Protein AF-A0A1U9LB95-F1 (afdb_monomer_lite)

Sequence (121 aa):
MRVLPTWEGQAQVTRPDLGFGVVDATTKTALTVASVSVAGETQIEIILGAEPEDPVWVTYGDSNHNGSGNIYDSDPAVAPDVYEWVEGNGAPYSEQIPDLIGKPYALPNPMINYALLSVEG

Organism: NCBI:txid1076596

Foldseek 3Di:
DDFAFDQPQQDTDADQAQ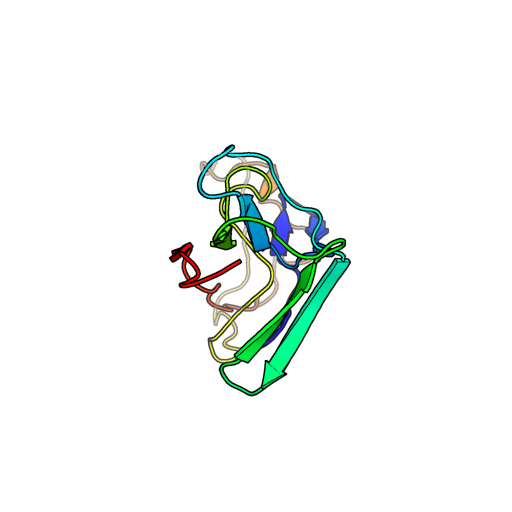QKWKAAPPPRHTWAFPGWDDPDLPDIDTDTPDDDPWKIKIKGQDVVNVRAGGAFNDDFDKDPDFDDDDPPPPDDNSNVHPVGHPHIDTDTDGDHIDIDIDPGD

Radius of gyration: 17.23 Å; chains: 1; bounding box: 42×26×47 Å

Structure (mmCIF, N/CA/C/O backbone):
data_AF-A0A1U9LB95-F1
#
_entry.id   AF-A0A1U9LB95-F1
#
loop_
_atom_site.group_PDB
_atom_site.id
_atom_site.type_symbol
_atom_site.label_atom_id
_atom_site.label_alt_id
_atom_site.label_comp_id
_atom_site.label_asym_id
_atom_site.label_entity_id
_atom_site.label_seq_id
_atom_site.pdbx_PDB_ins_code
_atom_site.Cartn_x
_atom_site.Cartn_y
_atom_site.Cartn_z
_atom_site.occupancy
_atom_site.B_iso_or_equiv
_atom_site.auth_seq_id
_atom_site.auth_comp_id
_atom_site.auth_asym_id
_atom_site.auth_atom_id
_atom_site.pdbx_PDB_model_num
ATOM 1 N N . MET A 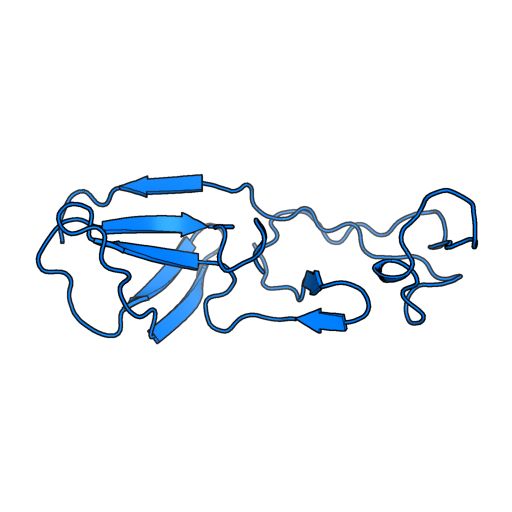1 1 ? -9.700 -7.529 -7.209 1.00 89.38 1 MET A N 1
ATOM 2 C CA . MET A 1 1 ? -8.492 -6.866 -6.662 1.00 89.38 1 MET A CA 1
ATOM 3 C C . MET A 1 1 ? -7.354 -7.863 -6.467 1.00 89.38 1 MET A C 1
ATOM 5 O O . MET A 1 1 ? -7.618 -9.062 -6.438 1.00 89.38 1 MET A O 1
ATOM 9 N N . ARG A 1 2 ? -6.113 -7.395 -6.309 1.00 91.50 2 ARG A N 1
ATOM 10 C CA . ARG A 1 2 ? -4.937 -8.245 -6.056 1.00 91.50 2 ARG A CA 1
ATOM 11 C C . ARG A 1 2 ? -3.937 -7.570 -5.123 1.00 91.50 2 ARG A C 1
ATOM 13 O O . ARG A 1 2 ? -3.834 -6.345 -5.114 1.00 91.50 2 ARG A O 1
ATOM 20 N N . VAL A 1 3 ? -3.184 -8.395 -4.398 1.00 95.38 3 VAL A N 1
ATOM 21 C CA . VAL A 1 3 ? -2.012 -7.964 -3.635 1.00 95.38 3 VAL A CA 1
ATOM 22 C C . VAL A 1 3 ? -0.787 -8.047 -4.533 1.00 95.38 3 VAL A C 1
ATOM 24 O O . VAL A 1 3 ? -0.488 -9.120 -5.057 1.00 95.38 3 VAL A O 1
ATOM 27 N N . LEU A 1 4 ? -0.085 -6.931 -4.716 1.00 95.44 4 LEU A N 1
ATOM 28 C CA . LEU A 1 4 ? 1.190 -6.884 -5.431 1.00 95.44 4 LEU A CA 1
ATOM 29 C C . LEU A 1 4 ? 2.229 -6.117 -4.608 1.00 95.44 4 LEU A C 1
ATOM 31 O O . LEU A 1 4 ? 1.867 -5.180 -3.888 1.00 95.44 4 LEU A O 1
ATOM 35 N N . PRO A 1 5 ? 3.521 -6.464 -4.723 1.00 94.56 5 PRO A N 1
ATOM 36 C CA . PRO A 1 5 ? 4.572 -5.623 -4.178 1.00 94.56 5 PRO A CA 1
ATOM 37 C C . PRO A 1 5 ? 4.559 -4.247 -4.854 1.00 94.56 5 PRO A C 1
ATOM 39 O O . PRO A 1 5 ? 4.325 -4.143 -6.059 1.00 94.56 5 PRO A O 1
ATOM 42 N N . THR A 1 6 ? 4.861 -3.208 -4.080 1.00 91.69 6 THR A N 1
ATOM 43 C CA . THR A 1 6 ? 5.107 -1.858 -4.598 1.00 91.69 6 THR A CA 1
ATOM 44 C C . THR A 1 6 ? 6.607 -1.588 -4.643 1.00 91.69 6 THR A C 1
ATOM 46 O O . THR A 1 6 ? 7.367 -2.189 -3.881 1.00 91.69 6 THR A O 1
ATOM 49 N N . TRP A 1 7 ? 7.044 -0.704 -5.536 1.00 91.19 7 TRP A N 1
ATOM 50 C CA . TRP A 1 7 ? 8.435 -0.264 -5.583 1.00 91.19 7 TRP A CA 1
ATOM 51 C C . TRP A 1 7 ? 8.663 0.848 -4.557 1.00 91.19 7 TRP A C 1
ATOM 53 O O . TRP A 1 7 ? 8.051 1.912 -4.635 1.00 91.19 7 TRP A O 1
ATOM 63 N N . GLU A 1 8 ? 9.562 0.610 -3.607 1.00 91.00 8 GLU A N 1
ATOM 64 C CA . GLU A 1 8 ? 10.124 1.628 -2.722 1.00 91.00 8 GLU A CA 1
ATOM 65 C C . GLU A 1 8 ? 11.568 1.889 -3.151 1.00 91.00 8 GLU A C 1
ATOM 67 O O . GLU A 1 8 ? 12.500 1.152 -2.814 1.00 91.00 8 GLU A O 1
ATOM 72 N N . GLY A 1 9 ? 11.735 2.915 -3.987 1.00 91.94 9 GLY A N 1
ATOM 73 C CA . GLY A 1 9 ? 12.971 3.104 -4.734 1.00 91.94 9 GLY A CA 1
ATOM 74 C C . GLY A 1 9 ? 13.266 1.885 -5.611 1.00 91.94 9 GLY A C 1
ATOM 75 O O . GLY A 1 9 ? 12.452 1.493 -6.442 1.00 91.94 9 GLY A O 1
ATOM 76 N N . GLN A 1 10 ? 14.426 1.263 -5.399 1.00 95.12 10 GLN A N 1
ATOM 77 C CA . GLN A 1 10 ? 14.927 0.154 -6.220 1.00 95.12 10 GLN A CA 1
ATOM 78 C C . GLN A 1 10 ? 14.559 -1.235 -5.66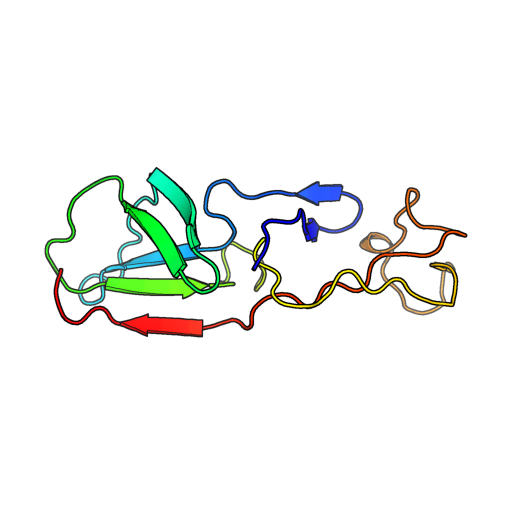8 1.00 95.12 10 GLN A C 1
ATOM 80 O O . GLN A 1 10 ? 15.068 -2.238 -6.164 1.00 95.12 10 GLN A O 1
ATOM 85 N N . ALA A 1 11 ? 13.712 -1.316 -4.637 1.00 93.81 11 ALA A N 1
ATOM 86 C CA . ALA A 1 11 ? 13.310 -2.572 -4.011 1.00 93.81 11 ALA A CA 1
ATOM 87 C C . ALA A 1 11 ? 11.792 -2.756 -4.043 1.00 93.81 11 ALA A C 1
ATOM 89 O O . ALA A 1 11 ? 11.028 -1.801 -3.918 1.00 93.81 11 ALA A O 1
ATOM 90 N N . GLN A 1 12 ? 11.357 -4.007 -4.169 1.00 94.00 12 GLN A N 1
ATOM 91 C CA . GLN A 1 12 ? 9.956 -4.377 -4.024 1.00 94.00 12 GLN A CA 1
ATOM 92 C C . GLN A 1 12 ? 9.618 -4.670 -2.565 1.00 94.00 12 GLN A C 1
ATOM 94 O O . GLN A 1 12 ? 10.310 -5.444 -1.902 1.00 94.00 12 GLN A O 1
ATOM 99 N N . VAL A 1 13 ? 8.518 -4.092 -2.085 1.00 94.69 13 VAL A N 1
ATOM 100 C CA . VAL A 1 13 ? 8.040 -4.256 -0.711 1.00 94.69 13 VAL A CA 1
ATOM 101 C C . VAL A 1 13 ? 6.580 -4.693 -0.722 1.00 94.69 13 VAL A C 1
ATOM 103 O O . VAL A 1 13 ? 5.731 -4.088 -1.379 1.00 94.69 13 VAL A O 1
ATOM 106 N N . THR A 1 14 ? 6.284 -5.753 0.031 1.00 96.50 14 THR A N 1
ATOM 107 C CA . THR A 1 14 ? 4.916 -6.093 0.445 1.00 96.50 14 THR A CA 1
ATOM 108 C C . THR A 1 14 ? 4.816 -5.858 1.940 1.00 96.50 14 THR A C 1
ATOM 110 O O . THR A 1 14 ? 5.540 -6.489 2.711 1.00 96.50 14 THR A O 1
ATOM 113 N N . ARG A 1 15 ? 3.962 -4.921 2.343 1.00 95.19 15 ARG A N 1
ATOM 114 C CA . ARG A 1 15 ? 3.803 -4.529 3.743 1.00 95.19 15 ARG A CA 1
ATOM 115 C C . ARG A 1 15 ? 2.879 -5.515 4.461 1.00 95.19 15 ARG A C 1
ATOM 117 O O . ARG A 1 15 ? 1.921 -5.970 3.839 1.00 95.19 15 ARG A O 1
ATOM 124 N N . PRO A 1 16 ? 3.122 -5.856 5.739 1.00 95.12 16 PRO A N 1
ATOM 125 C CA . PRO A 1 16 ? 2.268 -6.794 6.475 1.00 95.12 16 PRO A CA 1
ATOM 126 C C . PRO A 1 16 ? 0.798 -6.356 6.569 1.00 95.12 16 PRO A C 1
ATOM 128 O O . PRO A 1 16 ? -0.101 -7.189 6.515 1.00 95.12 16 PRO A O 1
ATOM 131 N N . ASP A 1 17 ? 0.565 -5.049 6.666 1.00 96.81 17 ASP A N 1
ATOM 132 C CA . ASP A 1 17 ? -0.753 -4.406 6.684 1.00 96.81 17 ASP A CA 1
ATOM 133 C C . ASP A 1 17 ? -1.245 -3.993 5.288 1.00 96.81 17 ASP A C 1
ATOM 135 O O . ASP A 1 17 ? -2.286 -3.360 5.156 1.00 96.81 17 ASP A O 1
ATOM 139 N N . LEU A 1 18 ? -0.496 -4.316 4.230 1.00 97.25 18 LEU A N 1
ATOM 140 C CA . LEU A 1 18 ? -0.791 -3.959 2.841 1.00 97.25 18 LEU A CA 1
ATOM 141 C C . LEU A 1 18 ? -0.984 -2.449 2.584 1.00 97.25 18 LEU A C 1
ATOM 143 O O . LEU A 1 18 ? -1.506 -2.082 1.528 1.00 97.25 18 LEU A O 1
ATOM 147 N N . GLY A 1 19 ? -0.522 -1.573 3.483 1.00 96.38 19 GLY A N 1
ATOM 148 C CA . GLY A 1 19 ? -0.695 -0.117 3.405 1.00 96.38 19 GLY A CA 1
ATOM 149 C C . GLY A 1 19 ? -1.924 0.424 4.140 1.00 96.38 19 GLY A C 1
ATOM 150 O O . GLY A 1 19 ? -2.287 1.586 3.927 1.00 96.38 19 GLY A O 1
ATOM 151 N N . PHE A 1 20 ? -2.574 -0.402 4.964 1.00 97.69 20 PHE A N 1
ATOM 152 C CA . PHE A 1 20 ? -3.675 0.017 5.824 1.00 97.69 20 PHE A CA 1
ATOM 153 C C . PHE A 1 20 ? -3.183 0.523 7.179 1.00 97.69 20 PHE A C 1
ATOM 155 O O . PHE A 1 20 ? -2.353 -0.104 7.831 1.00 97.69 20 PHE A O 1
ATOM 162 N N . GLY A 1 21 ? -3.759 1.634 7.625 1.00 97.19 21 GLY A N 1
ATOM 163 C CA . GLY A 1 21 ? -3.627 2.141 8.987 1.00 97.19 21 GLY A CA 1
ATOM 164 C C . GLY A 1 21 ? -4.984 2.145 9.683 1.00 97.19 21 GLY A C 1
ATOM 165 O O . GLY A 1 21 ? -6.020 2.318 9.039 1.00 97.19 21 GLY A O 1
ATOM 166 N N . VAL A 1 22 ? -4.991 1.959 11.003 1.00 97.31 22 VAL A N 1
ATOM 167 C CA . VAL A 1 22 ? -6.207 2.081 11.815 1.00 97.31 22 VAL A CA 1
ATOM 168 C C . VAL A 1 22 ? -5.918 2.962 13.018 1.00 97.31 22 VAL A C 1
ATOM 170 O O . VAL A 1 22 ? -4.929 2.763 13.722 1.00 97.31 22 VAL A O 1
ATOM 173 N N . VAL A 1 23 ? -6.754 3.974 13.226 1.00 96.75 23 VAL A N 1
ATOM 174 C CA . VAL A 1 23 ? -6.566 4.989 14.265 1.00 96.75 23 VAL A CA 1
ATOM 175 C C . VAL A 1 23 ? -7.875 5.210 15.000 1.00 96.75 23 VAL A C 1
ATOM 177 O O . VAL A 1 23 ? -8.913 5.411 14.378 1.00 96.75 23 VAL A O 1
ATOM 180 N N . ASP A 1 24 ? -7.818 5.238 16.321 1.00 97.06 24 ASP A N 1
ATOM 181 C CA . ASP A 1 24 ? -8.934 5.603 17.183 1.00 97.06 24 ASP A CA 1
ATOM 182 C C . ASP A 1 24 ? -9.466 7.001 16.819 1.00 97.06 24 ASP A C 1
ATOM 184 O O . ASP A 1 24 ? -8.710 7.982 16.736 1.00 97.06 24 ASP A O 1
ATOM 188 N N . ALA A 1 25 ? -10.770 7.123 16.576 1.00 97.06 25 ALA A N 1
ATOM 189 C CA . ALA A 1 25 ? -11.356 8.381 16.134 1.00 97.06 25 ALA A CA 1
ATOM 190 C C . ALA A 1 25 ? -11.419 9.443 17.238 1.00 97.06 25 ALA A C 1
ATOM 192 O O . ALA A 1 25 ? -11.420 10.636 16.903 1.00 97.06 25 ALA A O 1
ATOM 193 N N . THR A 1 26 ? -11.412 9.049 18.507 1.00 96.12 26 THR A N 1
ATOM 194 C CA . THR A 1 26 ? -11.472 9.939 19.669 1.00 96.12 26 THR A CA 1
ATOM 195 C C . THR A 1 26 ? -10.067 10.311 20.132 1.00 96.12 26 THR A C 1
ATOM 197 O O . THR A 1 26 ? -9.696 11.489 20.122 1.00 96.12 26 THR A O 1
ATOM 200 N N . THR A 1 27 ? -9.263 9.315 20.501 1.00 96.75 27 THR A N 1
ATOM 201 C CA . THR A 1 27 ? -7.941 9.495 21.118 1.00 96.75 27 THR A CA 1
ATOM 202 C C . THR A 1 27 ? -6.837 9.768 20.103 1.00 96.75 27 THR A C 1
ATOM 204 O O . THR A 1 27 ? -5.783 10.283 20.475 1.00 96.75 27 THR A O 1
ATOM 207 N N . LYS A 1 28 ? -7.079 9.466 18.818 1.00 95.44 28 LYS A N 1
ATOM 208 C CA . LYS A 1 28 ? -6.089 9.535 17.725 1.00 95.44 28 LYS A CA 1
ATOM 209 C C . LYS A 1 28 ? -4.927 8.552 17.879 1.00 95.44 28 LYS A C 1
ATOM 211 O O . LYS A 1 28 ? -3.909 8.690 17.202 1.00 95.44 28 LYS A O 1
ATOM 216 N N . THR A 1 29 ? -5.076 7.559 18.748 1.00 95.56 29 THR A N 1
ATOM 217 C CA . THR A 1 29 ? -4.079 6.506 18.947 1.00 95.56 29 THR A CA 1
ATOM 218 C C . THR A 1 29 ? -4.119 5.525 17.781 1.00 95.56 29 THR A C 1
ATOM 220 O O . THR A 1 29 ? -5.194 5.120 17.355 1.00 95.56 29 THR A O 1
ATOM 223 N N . ALA A 1 30 ? -2.960 5.129 17.254 1.00 95.50 30 ALA A N 1
ATOM 224 C CA . ALA A 1 30 ? -2.892 4.065 16.255 1.00 95.50 30 ALA A CA 1
ATOM 225 C C . ALA A 1 30 ? -3.190 2.704 16.903 1.00 95.50 30 ALA A C 1
ATOM 227 O O . ALA A 1 30 ? -2.592 2.356 17.923 1.00 95.50 30 ALA A O 1
ATOM 228 N N . LEU A 1 31 ? -4.090 1.934 16.295 1.00 96.56 31 LEU A N 1
ATOM 229 C CA . LEU A 1 31 ? -4.382 0.558 16.683 1.00 96.56 31 LEU A CA 1
ATOM 230 C C . LEU A 1 31 ? -3.481 -0.393 15.893 1.00 96.56 31 LEU A C 1
ATOM 232 O O . LEU A 1 31 ? -3.164 -0.165 14.726 1.00 96.56 31 LEU A O 1
ATOM 236 N N . THR A 1 32 ? -3.072 -1.490 16.527 1.00 96.94 32 THR A N 1
ATOM 237 C CA . THR A 1 32 ? -2.292 -2.530 15.851 1.00 96.94 32 THR A CA 1
ATOM 238 C C . THR A 1 32 ? -3.164 -3.281 14.850 1.00 96.94 32 THR A C 1
ATOM 240 O O . THR A 1 32 ? -4.179 -3.861 15.229 1.00 96.94 32 THR A O 1
ATOM 243 N N . VAL A 1 33 ? -2.728 -3.336 13.593 1.00 97.56 33 VAL A N 1
ATOM 244 C CA . VAL A 1 33 ? -3.284 -4.234 12.575 1.00 97.56 33 VAL A CA 1
ATOM 245 C C . VAL A 1 33 ? -2.572 -5.583 12.687 1.00 97.56 33 VAL A C 1
ATOM 247 O O . VAL A 1 33 ? -1.359 -5.668 12.510 1.00 97.56 33 VAL A O 1
ATOM 250 N N . ALA A 1 34 ? -3.313 -6.634 13.029 1.00 98.06 34 ALA A N 1
ATOM 251 C CA . ALA A 1 34 ? -2.792 -7.991 13.164 1.00 98.06 34 ALA A CA 1
ATOM 252 C C . ALA A 1 34 ? -2.622 -8.676 11.802 1.00 98.06 34 ALA A C 1
ATOM 254 O O . ALA A 1 34 ? -1.633 -9.375 11.578 1.00 98.06 34 ALA A O 1
ATOM 255 N N . SER A 1 35 ? -3.574 -8.476 10.891 1.00 97.88 35 SER A N 1
ATOM 256 C CA . SER A 1 35 ? -3.474 -8.950 9.512 1.00 97.88 35 SER A CA 1
ATOM 257 C C . SER A 1 35 ? -4.407 -8.186 8.582 1.00 97.88 35 SER A C 1
ATOM 259 O O . SER A 1 35 ? -5.418 -7.622 9.005 1.00 97.88 35 SER A O 1
ATOM 261 N N . VAL A 1 36 ? -4.070 -8.213 7.292 1.00 97.94 36 VAL A N 1
ATOM 262 C CA . VAL A 1 36 ? -4.940 -7.751 6.212 1.00 97.94 36 VAL A CA 1
ATOM 263 C C . VAL A 1 36 ? -4.982 -8.808 5.120 1.00 97.94 36 VAL A C 1
ATOM 265 O O . VAL A 1 36 ? -3.950 -9.376 4.755 1.00 97.94 36 VAL A O 1
ATOM 268 N N . SER A 1 37 ? -6.171 -9.078 4.585 1.00 96.44 37 SER A N 1
ATOM 269 C CA . SER A 1 37 ? -6.343 -10.011 3.475 1.00 96.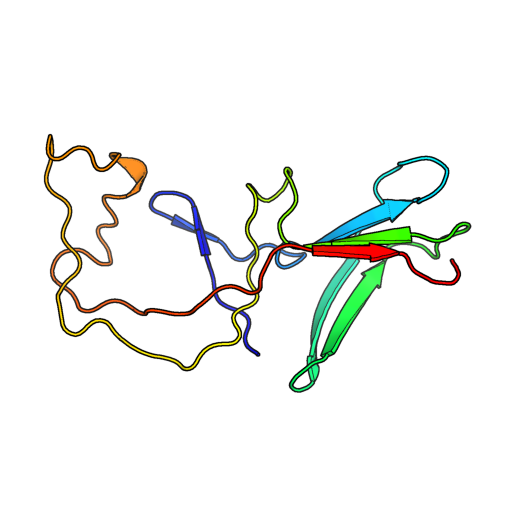44 37 SER A CA 1
ATOM 270 C C . SER A 1 37 ? -7.415 -9.558 2.484 1.00 96.44 37 SER A C 1
ATOM 272 O O . SER A 1 37 ? -8.325 -8.796 2.810 1.00 96.44 37 SER A O 1
ATOM 274 N N . VAL A 1 38 ? -7.301 -10.034 1.243 1.00 95.19 38 VAL A N 1
ATOM 275 C CA . VAL A 1 38 ? -8.361 -9.914 0.236 1.00 95.19 38 VAL A CA 1
ATOM 276 C C . VAL A 1 38 ? -9.371 -11.031 0.489 1.00 95.19 38 VAL A C 1
ATOM 278 O O . VAL A 1 38 ? -9.112 -12.185 0.151 1.00 95.19 38 VAL A O 1
ATOM 281 N N . ALA A 1 39 ? -10.510 -10.684 1.086 1.00 96.06 39 ALA A N 1
ATOM 282 C CA . ALA A 1 39 ? -11.565 -11.632 1.449 1.00 96.06 39 ALA A CA 1
ATOM 283 C C . ALA A 1 39 ? -12.547 -11.913 0.296 1.00 96.06 39 ALA A C 1
ATOM 285 O O . ALA A 1 39 ? -13.261 -12.914 0.302 1.00 96.06 39 ALA A O 1
ATOM 286 N N . GLY A 1 40 ? -12.570 -11.046 -0.719 1.00 92.69 40 GLY A N 1
ATOM 287 C CA . GLY A 1 40 ? -13.408 -11.196 -1.905 1.00 92.69 40 GLY A CA 1
ATOM 288 C C . GLY A 1 40 ? -12.995 -10.240 -3.020 1.00 92.69 40 GLY A C 1
ATOM 289 O O . GLY A 1 40 ? -12.011 -9.515 -2.904 1.00 92.69 40 GLY A O 1
ATOM 290 N N . GLU A 1 41 ? -13.757 -10.202 -4.113 1.00 89.00 41 GLU A N 1
ATOM 291 C CA . GLU A 1 41 ? -13.401 -9.382 -5.284 1.00 89.00 41 GLU A CA 1
ATOM 292 C C . GLU A 1 41 ? -13.312 -7.879 -4.974 1.00 89.00 41 GLU A C 1
ATOM 294 O O . GLU A 1 41 ? -12.481 -7.177 -5.562 1.00 89.00 41 GLU A O 1
ATOM 299 N N . THR A 1 42 ? -14.138 -7.422 -4.028 1.00 90.06 42 THR A N 1
ATOM 300 C CA . THR A 1 42 ? -14.296 -6.023 -3.602 1.00 90.06 42 THR A CA 1
ATOM 301 C C . THR A 1 42 ? -14.188 -5.856 -2.083 1.00 90.06 42 THR A C 1
ATOM 303 O O . THR A 1 42 ? -14.705 -4.882 -1.537 1.00 90.06 42 THR A O 1
ATOM 306 N N . GLN A 1 43 ? -13.627 -6.840 -1.378 1.00 93.88 43 GLN A N 1
ATOM 307 C CA . GLN A 1 43 ? -13.668 -6.906 0.084 1.00 93.88 43 GLN A CA 1
ATOM 308 C C . GLN A 1 43 ? -12.267 -7.127 0.643 1.00 93.88 43 GLN A C 1
ATOM 310 O O . GLN A 1 43 ? -11.569 -8.064 0.250 1.00 93.88 43 GLN A O 1
ATOM 315 N N . ILE A 1 44 ? -11.896 -6.270 1.590 1.00 95.94 44 ILE A N 1
ATOM 316 C CA . ILE A 1 44 ? -10.707 -6.414 2.423 1.00 95.94 44 ILE A CA 1
ATOM 317 C C . ILE A 1 44 ? -11.158 -6.757 3.833 1.00 95.94 44 ILE A C 1
ATOM 319 O O . ILE A 1 44 ? -12.043 -6.099 4.378 1.00 95.94 44 ILE A O 1
ATOM 323 N N . GLU A 1 45 ? -10.525 -7.766 4.414 1.00 97.25 45 GLU A N 1
ATOM 324 C CA . GLU A 1 45 ? -10.625 -8.058 5.837 1.00 97.25 45 GLU A CA 1
ATOM 325 C C . GLU A 1 45 ? -9.393 -7.490 6.544 1.00 97.25 45 GLU A C 1
ATOM 327 O O . GLU A 1 45 ? -8.261 -7.731 6.118 1.00 97.25 45 GLU A O 1
ATOM 332 N N . ILE A 1 46 ? -9.628 -6.735 7.617 1.00 97.62 46 ILE A N 1
ATOM 333 C CA . ILE A 1 46 ? -8.601 -6.185 8.503 1.00 97.62 46 ILE A CA 1
ATOM 334 C C . ILE A 1 46 ? -8.884 -6.742 9.891 1.00 97.62 46 ILE A C 1
ATOM 336 O O . ILE A 1 46 ? -9.956 -6.503 10.445 1.00 97.62 46 ILE A O 1
ATOM 340 N N . ILE A 1 47 ? -7.927 -7.471 10.455 1.00 97.81 4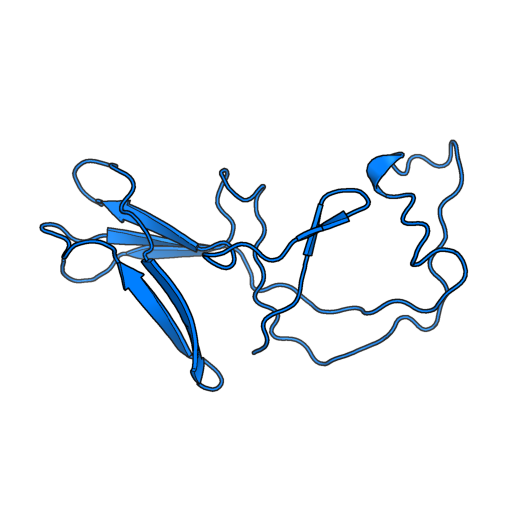7 ILE A N 1
ATOM 341 C CA . ILE A 1 47 ? -8.006 -7.966 11.829 1.00 97.81 47 ILE A CA 1
ATOM 342 C C . ILE A 1 47 ? -7.141 -7.060 12.695 1.00 97.81 47 ILE A C 1
ATOM 344 O O . ILE A 1 47 ? -5.967 -6.844 12.390 1.00 97.81 47 ILE A O 1
ATOM 348 N N . LEU A 1 48 ? -7.707 -6.535 13.779 1.00 97.94 48 LEU A N 1
ATOM 349 C CA . LEU A 1 48 ? -6.986 -5.716 14.751 1.00 97.94 48 LEU A CA 1
ATOM 350 C C . LEU A 1 48 ? -6.401 -6.578 15.870 1.00 97.94 48 LEU A C 1
ATOM 352 O O . LEU A 1 48 ? -6.905 -7.655 16.181 1.00 97.94 48 LEU A O 1
ATOM 356 N N . GLY A 1 49 ? -5.322 -6.097 16.484 1.00 97.50 49 GLY A N 1
ATOM 357 C CA . GLY A 1 49 ? -4.679 -6.765 17.618 1.00 97.50 49 GLY A CA 1
ATOM 358 C C . GLY A 1 49 ? -5.513 -6.739 18.904 1.00 97.50 49 GLY A C 1
ATOM 359 O O . GLY A 1 49 ? -5.283 -7.557 19.792 1.00 97.50 49 GLY A O 1
ATOM 360 N N . ALA A 1 50 ? -6.469 -5.816 19.000 1.00 95.44 50 ALA A N 1
ATOM 361 C CA . ALA A 1 50 ? -7.439 -5.702 20.080 1.00 95.44 50 ALA A CA 1
ATOM 362 C C . ALA A 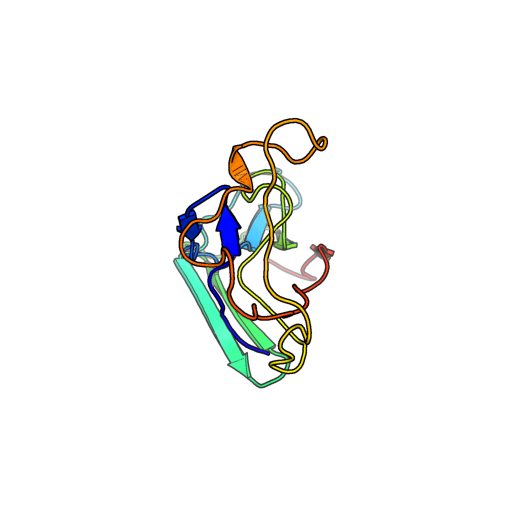1 50 ? -8.740 -5.093 19.540 1.00 95.44 50 ALA A C 1
ATOM 364 O O . ALA A 1 50 ? -8.724 -4.399 18.521 1.00 95.44 50 ALA A O 1
ATOM 365 N N . GLU A 1 51 ? -9.846 -5.367 20.227 1.00 94.81 51 GLU A N 1
ATOM 366 C CA . GLU A 1 51 ? -11.152 -4.769 19.941 1.00 94.81 51 GLU A CA 1
ATOM 367 C C . GLU A 1 51 ? -11.106 -3.252 20.213 1.00 94.81 51 GLU A C 1
ATOM 369 O O . GLU A 1 51 ? -10.573 -2.853 21.255 1.00 94.81 51 GLU A O 1
ATOM 374 N N . PRO A 1 52 ? -11.591 -2.400 19.291 1.00 95.25 52 PRO A N 1
ATOM 375 C CA . PRO A 1 52 ? -11.698 -0.967 19.539 1.00 95.25 52 PRO A CA 1
ATOM 376 C C . PRO A 1 52 ? -12.743 -0.662 20.617 1.00 95.25 52 PRO A C 1
ATOM 378 O O . PRO A 1 52 ? -13.801 -1.276 20.660 1.00 95.25 52 PRO A O 1
ATOM 381 N N . GLU A 1 53 ? -12.473 0.325 21.473 1.00 94.44 53 GLU A N 1
ATOM 382 C CA . GLU A 1 53 ? -13.482 0.842 22.415 1.00 94.44 53 GLU A CA 1
ATOM 383 C C . GLU A 1 53 ? -14.333 1.962 21.790 1.00 94.44 53 GLU A C 1
ATOM 385 O O . GLU A 1 53 ? -15.512 2.112 22.111 1.00 94.44 53 GLU A O 1
ATOM 390 N N . ASP A 1 54 ? -13.729 2.735 20.887 1.00 96.19 54 ASP A N 1
ATOM 391 C CA . ASP A 1 54 ? -14.323 3.855 20.164 1.00 96.19 54 ASP A CA 1
ATOM 392 C C . ASP A 1 54 ? -14.330 3.568 18.650 1.00 96.19 54 ASP A C 1
ATOM 394 O O . ASP A 1 54 ? -13.523 2.762 18.170 1.00 96.19 54 ASP A O 1
ATOM 398 N N . PRO A 1 55 ? -15.168 4.267 17.855 1.00 97.69 55 PRO A N 1
ATOM 399 C CA . PRO A 1 55 ? -15.075 4.223 16.400 1.00 97.69 55 PRO A CA 1
ATOM 400 C C . PRO A 1 55 ? -13.653 4.504 15.901 1.00 97.69 55 PRO A C 1
ATOM 402 O O . PRO A 1 55 ? -12.904 5.283 16.494 1.00 97.69 55 PRO A O 1
ATOM 405 N N . VAL A 1 56 ? -13.291 3.927 14.761 1.00 98.25 56 VAL A N 1
ATOM 406 C CA . VAL A 1 56 ? -11.945 4.008 14.191 1.00 98.25 56 VAL A CA 1
ATOM 407 C C . VAL A 1 56 ? -11.962 4.614 12.795 1.00 98.25 56 VAL A C 1
ATOM 409 O O . VAL A 1 56 ? -12.883 4.415 12.004 1.00 98.25 56 VAL A O 1
ATOM 412 N N . TRP A 1 57 ? -10.899 5.336 12.462 1.00 97.81 57 TRP A N 1
ATOM 413 C CA . TRP A 1 57 ? -10.550 5.652 11.087 1.00 97.81 57 TRP A CA 1
ATOM 414 C C . TRP A 1 57 ? -9.713 4.523 10.505 1.00 97.81 57 TRP A C 1
ATOM 416 O O . TRP A 1 57 ? -8.634 4.230 11.016 1.00 97.81 57 TRP A O 1
ATOM 426 N N . VAL A 1 58 ? -10.179 3.945 9.406 1.00 97.31 58 VAL A N 1
ATOM 427 C CA . VAL A 1 58 ? -9.387 3.065 8.546 1.00 97.31 58 VAL A CA 1
ATOM 428 C C . VAL A 1 58 ? -8.838 3.901 7.400 1.00 97.31 58 VAL A C 1
ATOM 430 O O . VAL A 1 58 ? -9.603 4.517 6.656 1.00 97.31 58 VAL A O 1
ATOM 433 N N . THR A 1 59 ? -7.521 3.931 7.252 1.00 97.00 59 THR A N 1
ATOM 434 C CA . THR A 1 59 ? -6.823 4.640 6.179 1.00 97.00 59 THR A CA 1
ATOM 435 C C . THR A 1 59 ? -6.154 3.657 5.233 1.00 97.00 59 THR A C 1
ATOM 437 O O . THR A 1 59 ? -5.739 2.572 5.632 1.00 97.00 59 THR A O 1
ATOM 440 N N . TYR A 1 60 ? -6.017 4.057 3.973 1.00 96.50 60 TYR A N 1
ATOM 441 C CA . TYR A 1 60 ? -5.169 3.374 3.003 1.00 96.50 60 TYR A CA 1
ATOM 442 C C . TYR A 1 60 ? -4.228 4.383 2.347 1.00 96.50 60 TYR A C 1
ATOM 444 O O . TYR A 1 60 ? -4.681 5.440 1.897 1.00 96.50 60 TYR A O 1
ATOM 452 N N . GLY A 1 61 ? -2.932 4.062 2.309 1.00 92.12 61 GLY A N 1
ATOM 453 C CA . GLY A 1 61 ? -1.901 4.960 1.787 1.00 92.12 61 GLY A CA 1
ATOM 454 C C . GLY A 1 61 ? -1.684 6.184 2.679 1.00 92.12 61 GLY A C 1
ATOM 455 O O . GLY A 1 61 ? -1.748 7.322 2.216 1.00 92.12 61 GLY A O 1
ATOM 456 N N . ASP A 1 62 ? -1.460 5.956 3.973 1.00 89.44 62 ASP A N 1
ATOM 457 C CA . ASP A 1 62 ? -1.142 7.012 4.937 1.00 89.44 62 ASP A CA 1
ATOM 458 C C . ASP A 1 62 ? 0.342 7.445 4.878 1.00 89.44 62 ASP A C 1
ATOM 460 O O . ASP A 1 62 ? 1.135 6.975 4.054 1.00 89.44 62 ASP A O 1
ATOM 464 N N . SER A 1 63 ? 0.739 8.368 5.759 1.00 89.50 63 SER A N 1
ATOM 465 C CA . SER A 1 63 ? 2.122 8.856 5.829 1.00 89.50 63 SER A CA 1
ATOM 466 C C . SER A 1 63 ? 3.132 7.800 6.280 1.00 89.50 63 SER A C 1
ATOM 468 O O . SER A 1 63 ? 4.303 7.920 5.930 1.00 89.50 63 SER A O 1
ATOM 470 N N . ASN A 1 64 ? 2.713 6.775 7.029 1.00 89.19 64 ASN A N 1
ATOM 471 C CA . ASN A 1 64 ? 3.604 5.692 7.461 1.00 89.19 64 ASN A CA 1
ATOM 472 C C . ASN A 1 64 ? 3.966 4.768 6.289 1.00 89.19 64 ASN A C 1
ATOM 474 O O . ASN A 1 64 ? 5.006 4.114 6.309 1.00 89.19 64 ASN A O 1
ATOM 478 N N . HIS A 1 65 ? 3.139 4.776 5.243 1.00 91.44 65 HIS A N 1
ATOM 479 C CA . HIS A 1 65 ? 3.314 3.990 4.026 1.00 91.44 65 HIS A CA 1
ATOM 480 C C . HIS A 1 65 ? 3.694 4.838 2.803 1.00 91.44 65 HIS A C 1
ATOM 482 O O . HIS A 1 65 ? 3.503 4.413 1.658 1.00 91.44 65 HIS A O 1
ATOM 488 N N . ASN A 1 66 ? 4.218 6.051 3.025 1.00 89.56 66 ASN A N 1
ATOM 489 C CA . ASN A 1 66 ? 4.611 6.996 1.973 1.00 89.56 66 ASN A CA 1
ATOM 490 C C . ASN A 1 66 ? 3.492 7.277 0.954 1.00 89.56 66 ASN A C 1
ATOM 492 O O . ASN A 1 66 ? 3.752 7.444 -0.237 1.00 89.56 66 ASN A O 1
ATOM 496 N N . GLY A 1 67 ? 2.234 7.292 1.402 1.00 91.56 67 GLY A N 1
ATOM 497 C CA . GLY A 1 67 ? 1.099 7.535 0.516 1.00 91.56 67 GLY A CA 1
ATOM 498 C C . GLY A 1 67 ? 0.760 6.365 -0.409 1.00 91.56 67 GLY A C 1
ATOM 499 O O . GLY A 1 67 ? 0.135 6.593 -1.442 1.00 91.56 67 GLY A O 1
ATOM 500 N N . SER A 1 68 ? 1.199 5.142 -0.098 1.00 91.94 68 SER A N 1
ATOM 501 C CA . SER A 1 68 ? 1.053 3.973 -0.974 1.00 91.94 68 SER A CA 1
ATOM 502 C C . SER A 1 68 ? 0.600 2.721 -0.219 1.00 91.94 68 SER A C 1
ATOM 504 O O . SER A 1 68 ? 0.663 2.658 1.003 1.00 91.94 68 SER A O 1
ATOM 506 N N . GLY A 1 69 ? 0.209 1.681 -0.952 1.00 95.19 69 GLY A N 1
ATOM 507 C CA . GLY A 1 69 ? -0.120 0.370 -0.396 1.00 95.19 69 GLY A CA 1
ATOM 508 C C . GLY A 1 69 ? 0.112 -0.750 -1.406 1.00 95.19 69 GLY A C 1
ATOM 509 O O . GLY A 1 69 ? 0.717 -0.533 -2.456 1.00 95.19 69 GLY A O 1
ATOM 510 N N . ASN A 1 70 ? -0.345 -1.954 -1.073 1.00 96.56 70 ASN A N 1
ATOM 511 C CA . ASN A 1 70 ? -0.115 -3.166 -1.862 1.00 96.56 70 ASN A CA 1
ATOM 512 C C . ASN A 1 70 ? -1.367 -3.686 -2.579 1.00 96.56 70 ASN A C 1
ATOM 514 O O . ASN A 1 70 ? -1.341 -4.784 -3.133 1.00 96.56 70 ASN A O 1
ATOM 518 N N . ILE A 1 71 ? -2.458 -2.918 -2.586 1.00 96.12 71 ILE A N 1
ATOM 519 C CA . ILE A 1 71 ? -3.706 -3.268 -3.263 1.00 96.12 71 ILE A CA 1
ATOM 520 C C . ILE A 1 71 ? -3.785 -2.600 -4.633 1.00 96.12 71 ILE A C 1
ATOM 522 O O . ILE A 1 71 ? -3.705 -1.376 -4.752 1.00 96.12 71 ILE A O 1
ATOM 526 N N . TYR A 1 72 ? -4.021 -3.421 -5.655 1.00 93.81 72 TYR A N 1
ATOM 527 C CA . TYR A 1 72 ? -4.176 -2.996 -7.043 1.00 93.81 72 TYR A CA 1
ATOM 528 C C . TYR A 1 72 ? -5.484 -3.545 -7.616 1.00 93.81 72 TYR A C 1
ATOM 530 O O . TYR A 1 72 ? -5.849 -4.705 -7.371 1.00 93.81 72 TYR A O 1
ATOM 538 N N . ASP A 1 73 ? -6.193 -2.721 -8.382 1.00 83.81 73 ASP A N 1
ATOM 539 C CA . ASP A 1 73 ? -7.532 -3.032 -8.894 1.00 83.81 73 ASP A CA 1
ATOM 540 C C . ASP A 1 73 ? -7.608 -3.158 -10.421 1.00 83.81 73 ASP A C 1
ATOM 542 O O . ASP A 1 73 ? -8.573 -3.729 -10.926 1.00 83.81 73 ASP A O 1
ATOM 546 N N . SER A 1 74 ? -6.579 -2.722 -11.152 1.00 84.50 74 SER A N 1
ATOM 547 C CA . SER A 1 74 ? -6.555 -2.812 -12.613 1.00 84.50 74 SER A CA 1
ATOM 548 C C . SER A 1 74 ? -6.126 -4.179 -13.144 1.00 84.50 74 SER A C 1
ATOM 550 O O . SER A 1 74 ? -5.422 -4.952 -12.479 1.00 84.50 74 SER A O 1
ATOM 552 N N . ASP A 1 75 ? -6.441 -4.402 -14.420 1.00 85.06 75 ASP A N 1
ATOM 553 C CA . ASP A 1 75 ? -5.940 -5.512 -15.228 1.00 85.06 75 ASP A CA 1
ATOM 554 C C . ASP A 1 75 ? -4.395 -5.554 -15.291 1.00 85.06 75 ASP A C 1
ATOM 556 O O . ASP A 1 75 ? -3.723 -4.530 -15.104 1.00 85.06 75 ASP A O 1
ATOM 560 N N . PRO A 1 76 ? -3.784 -6.733 -15.541 1.00 86.81 76 PRO A N 1
ATOM 561 C CA . PRO A 1 76 ? -2.336 -6.912 -15.691 1.00 86.81 76 PRO A CA 1
ATOM 562 C C . PRO A 1 76 ? -1.811 -6.369 -17.032 1.00 86.81 76 PRO A C 1
ATOM 564 O O . PRO A 1 76 ? -1.172 -7.091 -17.794 1.00 86.81 76 PRO A O 1
ATOM 567 N N . ALA A 1 77 ? -2.077 -5.098 -17.332 1.00 91.94 77 ALA A N 1
ATOM 568 C CA . ALA A 1 77 ? -1.497 -4.436 -18.491 1.00 91.94 77 ALA A CA 1
ATOM 569 C C . ALA A 1 77 ? 0.035 -4.368 -18.370 1.00 91.94 77 ALA A C 1
ATOM 571 O O . ALA A 1 77 ? 0.589 -4.232 -17.275 1.00 91.94 77 ALA A O 1
ATOM 572 N N . VAL A 1 78 ? 0.713 -4.453 -19.511 1.00 94.81 78 VAL A N 1
ATOM 573 C CA . VAL A 1 78 ? 2.170 -4.335 -19.637 1.00 94.81 78 VAL A CA 1
ATOM 574 C C . VAL A 1 78 ? 2.459 -3.208 -20.618 1.00 94.81 78 VAL A C 1
ATOM 576 O O . VAL A 1 78 ? 1.759 -3.070 -21.623 1.00 94.81 78 VAL A O 1
ATOM 579 N N . ALA A 1 79 ? 3.463 -2.390 -20.310 1.00 95.06 79 ALA A N 1
ATOM 580 C CA . ALA A 1 79 ? 3.881 -1.301 -21.175 1.00 95.06 79 ALA A CA 1
ATOM 581 C C . ALA A 1 79 ? 4.338 -1.836 -22.548 1.00 95.06 79 ALA A C 1
ATOM 583 O O . ALA A 1 79 ? 5.049 -2.844 -22.601 1.00 95.06 79 ALA A O 1
ATOM 584 N N . PRO A 1 80 ? 3.942 -1.185 -23.659 1.00 94.31 80 PRO A N 1
ATOM 585 C CA . PRO A 1 80 ? 4.453 -1.531 -24.984 1.00 94.31 80 PRO A CA 1
ATOM 586 C C . PRO A 1 80 ? 5.928 -1.132 -25.151 1.00 94.31 80 PRO A C 1
ATOM 588 O O . PRO A 1 80 ? 6.649 -1.780 -25.908 1.00 94.31 80 PRO A O 1
ATOM 591 N N . ASP A 1 81 ? 6.366 -0.101 -24.426 1.00 96.44 81 ASP A N 1
ATOM 592 C CA . ASP A 1 81 ? 7.747 0.367 -24.377 1.00 96.44 81 ASP A CA 1
ATOM 593 C C . ASP A 1 81 ? 8.527 -0.310 -23.241 1.00 96.44 81 ASP A C 1
ATOM 595 O O . ASP A 1 81 ? 7.961 -0.817 -22.265 1.00 96.44 81 ASP A O 1
ATOM 599 N N . VAL A 1 82 ? 9.854 -0.315 -23.364 1.00 97.31 82 VAL A N 1
ATOM 600 C CA . VAL A 1 82 ? 10.741 -0.806 -22.306 1.00 97.31 82 VAL A CA 1
ATOM 601 C C . VAL A 1 82 ? 10.949 0.259 -21.233 1.00 97.31 82 VAL A C 1
ATOM 603 O O . VAL A 1 82 ? 10.904 1.453 -21.511 1.00 97.31 82 VAL A O 1
ATOM 606 N N . TYR A 1 83 ? 11.206 -0.170 -20.000 1.00 96.31 83 TYR A N 1
ATOM 607 C CA . TYR A 1 83 ? 11.602 0.743 -18.937 1.00 96.31 83 TYR A CA 1
ATOM 608 C C . TYR A 1 83 ? 13.002 1.299 -19.213 1.00 96.31 83 TYR A C 1
ATOM 610 O O . TYR A 1 83 ? 13.952 0.538 -19.430 1.00 96.31 83 TYR A O 1
ATOM 618 N N . GLU A 1 84 ? 13.146 2.618 -19.157 1.00 96.06 84 GLU A N 1
ATOM 619 C CA . GLU A 1 84 ? 14.413 3.312 -19.357 1.00 96.06 84 GLU A CA 1
ATOM 620 C C . GLU A 1 84 ? 14.689 4.244 -18.181 1.00 96.06 84 GLU A C 1
ATOM 622 O O . GLU A 1 84 ? 13.809 4.955 -17.701 1.00 96.06 84 GLU A O 1
ATOM 627 N N . TRP A 1 85 ? 15.945 4.274 -17.748 1.00 96.44 85 TRP A N 1
ATOM 628 C CA . TRP A 1 85 ? 16.446 5.269 -16.812 1.00 96.44 85 TRP A CA 1
ATOM 629 C C . TRP A 1 85 ? 17.769 5.801 -17.353 1.00 96.44 85 TRP A C 1
ATOM 631 O O . TRP A 1 85 ? 18.663 5.019 -17.687 1.00 96.44 85 TRP A O 1
ATOM 641 N N . VAL A 1 86 ? 17.891 7.123 -17.468 1.00 95.44 86 VAL A N 1
ATOM 642 C CA . VAL A 1 86 ? 19.065 7.788 -18.043 1.00 95.44 86 VAL A CA 1
ATOM 643 C C . VAL A 1 86 ? 19.577 8.819 -17.049 1.00 95.44 86 VAL A C 1
ATOM 645 O O . VAL A 1 86 ? 18.849 9.728 -16.657 1.00 95.44 86 VAL A O 1
ATOM 648 N N . GLU A 1 87 ? 20.844 8.701 -16.661 1.00 95.06 87 GLU A N 1
ATOM 649 C CA . GLU A 1 87 ? 21.456 9.634 -15.720 1.00 95.06 87 GLU A CA 1
ATOM 650 C C . GLU A 1 87 ? 21.392 11.077 -16.250 1.00 95.06 87 GLU A C 1
ATOM 652 O O . GLU A 1 87 ? 21.715 11.354 -17.405 1.00 95.06 87 GLU A O 1
ATOM 657 N N . GLY A 1 88 ? 20.962 12.009 -15.395 1.00 93.88 88 GLY A N 1
ATOM 658 C CA . GLY A 1 88 ? 20.880 13.432 -15.730 1.00 93.88 88 GLY A CA 1
ATOM 659 C C . GLY A 1 88 ? 19.618 13.863 -16.487 1.00 93.88 88 GLY A C 1
ATOM 660 O O . GLY A 1 88 ? 19.492 15.048 -16.790 1.00 93.88 88 GLY A O 1
ATOM 661 N N . ASN A 1 89 ? 18.661 12.963 -16.752 1.00 92.69 89 ASN A N 1
ATOM 662 C CA . ASN A 1 89 ? 17.391 13.318 -17.406 1.00 92.69 89 ASN A CA 1
ATOM 663 C C . ASN A 1 89 ? 16.315 13.879 -16.445 1.00 92.69 89 ASN A C 1
ATOM 665 O O . ASN A 1 89 ? 15.225 14.233 -16.888 1.00 92.69 89 ASN A O 1
ATOM 669 N N . GLY A 1 90 ? 16.617 13.957 -15.145 1.00 93.19 90 GLY A N 1
ATOM 670 C CA . GLY A 1 90 ? 15.708 14.434 -14.099 1.00 93.19 90 GLY A CA 1
ATOM 671 C C . GLY A 1 90 ? 15.015 13.330 -13.295 1.00 93.19 90 GLY A C 1
ATOM 672 O O . GLY A 1 90 ? 14.469 13.636 -12.237 1.00 93.19 90 GLY A O 1
ATOM 673 N N . ALA A 1 91 ? 15.080 12.067 -13.728 1.00 93.88 91 ALA A N 1
ATOM 674 C CA . ALA A 1 91 ? 14.623 10.943 -12.918 1.00 93.88 91 ALA A CA 1
ATOM 675 C C . ALA A 1 91 ? 15.572 10.729 -11.719 1.00 93.88 91 ALA A C 1
ATOM 677 O O . ALA A 1 91 ? 16.799 10.730 -11.891 1.00 93.88 91 ALA A O 1
ATOM 678 N N . PRO A 1 92 ? 15.051 10.544 -10.494 1.00 94.44 92 PRO A N 1
ATOM 679 C CA . PRO A 1 92 ? 15.886 10.278 -9.331 1.00 94.44 92 PRO A CA 1
ATOM 680 C C . PRO A 1 92 ? 16.581 8.917 -9.466 1.00 94.44 92 PRO A C 1
ATOM 682 O O . PRO A 1 92 ? 16.042 7.980 -10.050 1.00 94.44 92 PRO A O 1
ATOM 685 N N . TYR A 1 93 ? 17.774 8.770 -8.880 1.00 95.19 93 TYR A N 1
ATOM 686 C CA . TYR A 1 93 ? 18.518 7.500 -8.901 1.00 95.19 93 TYR A CA 1
ATOM 687 C C . TYR A 1 93 ? 17.744 6.335 -8.265 1.00 95.19 93 TYR A C 1
ATOM 689 O O . TYR A 1 93 ? 17.903 5.187 -8.665 1.00 95.19 93 TYR A O 1
ATOM 697 N N . SER A 1 94 ? 16.848 6.624 -7.318 1.00 94.56 94 SER A N 1
ATOM 698 C CA . SER A 1 94 ? 15.953 5.628 -6.722 1.00 94.56 94 SER A CA 1
ATOM 699 C C . SER A 1 94 ? 15.016 4.960 -7.733 1.00 94.56 94 SER A C 1
ATOM 701 O O . SER A 1 94 ? 14.487 3.899 -7.433 1.00 94.56 94 SER A O 1
ATOM 703 N N . GLU A 1 95 ? 14.816 5.544 -8.914 1.00 94.38 95 GLU A N 1
ATOM 704 C CA . GLU A 1 95 ? 14.046 4.949 -10.011 1.00 94.38 95 GLU A CA 1
ATOM 705 C C . GLU A 1 95 ? 14.934 4.179 -11.003 1.00 94.38 95 GLU A C 1
ATOM 707 O O . GLU A 1 95 ? 14.441 3.596 -11.958 1.00 94.38 95 GLU A O 1
ATOM 712 N N . GLN A 1 96 ? 16.250 4.090 -10.798 1.00 96.25 96 GLN A N 1
ATOM 713 C CA . GLN A 1 96 ? 17.095 3.223 -11.620 1.00 96.25 96 GLN A CA 1
ATOM 714 C C . GLN A 1 96 ? 16.870 1.753 -11.233 1.00 96.25 96 GLN A C 1
ATOM 716 O O . GLN A 1 96 ? 17.694 1.166 -10.542 1.00 96.25 96 GLN A O 1
ATOM 721 N N . ILE A 1 97 ? 15.752 1.146 -11.627 1.00 96.12 97 ILE A N 1
ATOM 722 C CA . ILE A 1 97 ? 15.377 -0.215 -11.217 1.00 96.12 97 ILE A CA 1
ATOM 723 C C . ILE A 1 97 ? 16.046 -1.240 -12.153 1.00 96.12 97 ILE A C 1
ATOM 725 O O . ILE A 1 97 ? 15.546 -1.454 -13.263 1.00 96.12 97 ILE A O 1
ATOM 729 N N . PRO A 1 98 ? 17.145 -1.920 -11.755 1.00 94.31 98 PRO A N 1
ATOM 730 C CA . PRO A 1 98 ? 17.926 -2.750 -12.681 1.00 94.31 98 PRO A CA 1
ATOM 731 C C . PRO A 1 98 ? 17.128 -3.933 -13.237 1.00 94.31 98 PRO A C 1
ATOM 733 O O . PRO A 1 98 ? 17.346 -4.366 -14.368 1.00 94.31 98 PRO A O 1
ATOM 736 N N . ASP A 1 99 ? 16.160 -4.420 -12.461 1.00 92.88 99 ASP A N 1
ATOM 737 C CA . ASP A 1 99 ? 15.283 -5.516 -12.859 1.00 92.88 99 ASP A CA 1
ATOM 738 C C . ASP A 1 99 ? 14.344 -5.148 -14.011 1.00 92.88 99 ASP A C 1
ATOM 740 O O . ASP A 1 99 ? 13.915 -6.056 -14.731 1.00 92.88 99 ASP A O 1
ATOM 744 N N . LEU A 1 100 ? 14.062 -3.857 -14.225 1.00 95.31 100 LEU A N 1
ATOM 745 C CA . LEU A 1 100 ? 13.161 -3.371 -15.272 1.00 95.31 100 LEU A CA 1
ATOM 746 C C . LEU A 1 100 ? 13.893 -2.794 -16.488 1.00 95.31 100 LEU A C 1
ATOM 748 O O . LEU A 1 100 ? 13.349 -2.878 -17.585 1.00 95.31 100 LEU A O 1
ATOM 752 N N . ILE A 1 101 ? 15.107 -2.248 -16.331 1.00 96.38 101 ILE A N 1
ATOM 753 C CA . ILE A 1 101 ? 15.832 -1.573 -17.426 1.00 96.38 101 ILE A CA 1
ATOM 754 C C . ILE A 1 101 ? 15.897 -2.449 -18.687 1.00 96.38 101 ILE A C 1
ATOM 756 O O . ILE A 1 101 ? 16.366 -3.591 -18.657 1.00 96.38 101 ILE A O 1
ATOM 760 N N . GLY A 1 102 ? 15.435 -1.890 -19.809 1.00 97.44 102 GLY A N 1
ATOM 761 C CA . GLY A 1 102 ? 15.421 -2.549 -21.114 1.00 97.44 102 GLY A CA 1
ATOM 762 C C . GLY A 1 102 ? 14.360 -3.645 -21.263 1.00 97.44 102 GLY A C 1
ATOM 763 O O . GLY A 1 102 ? 14.430 -4.425 -22.214 1.00 97.44 102 GLY A O 1
ATOM 764 N N . LYS A 1 103 ? 13.387 -3.731 -20.346 1.00 97.12 103 LYS A N 1
ATOM 765 C CA . LYS A 1 103 ? 12.305 -4.725 -20.372 1.00 97.12 103 LYS A CA 1
ATOM 766 C C . LYS A 1 103 ? 10.927 -4.057 -20.348 1.00 97.12 103 LYS A C 1
ATOM 768 O O . LYS A 1 103 ? 10.778 -2.997 -19.739 1.00 97.12 103 LYS A O 1
ATOM 773 N N . PRO A 1 104 ? 9.900 -4.686 -20.947 1.00 96.06 104 PRO A N 1
ATOM 774 C CA . PRO A 1 104 ? 8.514 -4.325 -20.672 1.00 96.06 104 PRO A CA 1
ATOM 775 C C . PRO A 1 104 ? 8.230 -4.436 -19.171 1.00 96.06 104 PRO A C 1
ATOM 777 O O . PRO A 1 104 ? 8.740 -5.339 -18.501 1.00 96.06 104 PRO A O 1
ATOM 780 N N . TYR A 1 105 ? 7.399 -3.542 -18.646 1.00 93.88 105 TYR A N 1
ATOM 781 C CA . TYR A 1 105 ? 7.076 -3.480 -17.223 1.00 93.88 105 TYR A CA 1
ATOM 782 C C . TYR A 1 105 ? 5.563 -3.458 -17.002 1.00 93.88 105 TYR A C 1
ATOM 784 O O . TYR A 1 105 ? 4.793 -3.026 -17.861 1.00 93.88 105 TYR A O 1
ATOM 792 N N . ALA A 1 106 ? 5.124 -3.979 -15.857 1.00 92.69 106 ALA A N 1
ATOM 793 C CA . ALA A 1 106 ? 3.710 -4.017 -15.514 1.00 92.69 106 ALA A CA 1
ATOM 794 C C . ALA A 1 106 ? 3.181 -2.600 -15.235 1.00 92.69 106 ALA A C 1
ATOM 796 O O . ALA A 1 106 ? 3.872 -1.786 -14.623 1.00 92.69 106 ALA A O 1
ATOM 797 N N . LEU A 1 107 ? 1.930 -2.344 -15.623 1.00 91.75 107 LEU A N 1
ATOM 798 C CA . LEU A 1 107 ? 1.207 -1.092 -15.383 1.00 91.75 107 LEU A CA 1
ATOM 799 C C . LEU A 1 107 ? 0.000 -1.304 -14.446 1.00 91.75 107 LEU A C 1
ATOM 801 O O . LEU A 1 107 ? -1.132 -1.005 -14.832 1.00 91.75 107 LEU A O 1
ATOM 805 N N . PRO A 1 108 ? 0.181 -1.876 -13.238 1.00 91.31 108 PRO A N 1
ATOM 806 C CA . PRO A 1 108 ? -0.929 -2.037 -12.319 1.00 91.31 108 PRO A CA 1
ATOM 807 C C . PRO A 1 108 ? -1.281 -0.676 -11.693 1.00 91.31 108 PRO A C 1
ATOM 809 O O . PRO A 1 108 ? -0.403 0.049 -11.229 1.00 91.31 108 PRO A O 1
ATOM 812 N N . ASN A 1 109 ? -2.568 -0.338 -11.647 1.00 89.50 109 ASN A N 1
ATOM 813 C CA . ASN A 1 109 ? -3.054 0.861 -10.979 1.00 89.50 109 ASN A CA 1
ATOM 814 C C . ASN A 1 109 ? -3.267 0.566 -9.486 1.00 89.50 109 ASN A C 1
ATOM 816 O O . ASN A 1 109 ? -4.002 -0.378 -9.161 1.00 89.50 109 ASN A O 1
ATOM 820 N N . PRO A 1 110 ? -2.605 1.296 -8.574 1.00 90.31 110 PRO A N 1
ATOM 821 C CA . PRO A 1 110 ? -2.852 1.139 -7.151 1.00 90.31 110 PRO A CA 1
ATOM 822 C C . PRO A 1 110 ? -4.244 1.668 -6.797 1.00 90.31 110 PRO A C 1
ATOM 824 O O . PRO A 1 110 ? -4.747 2.613 -7.409 1.00 90.31 110 PRO A O 1
ATOM 827 N N . MET A 1 111 ? -4.851 1.077 -5.769 1.00 92.06 111 MET A N 1
ATOM 828 C CA . MET A 1 111 ? -6.059 1.621 -5.152 1.00 92.06 111 MET A CA 1
ATOM 829 C C . MET A 1 111 ? -5.804 3.058 -4.674 1.00 92.06 111 MET A C 1
ATOM 831 O O . MET A 1 111 ? -4.714 3.379 -4.200 1.00 92.06 111 MET A O 1
ATOM 835 N N . ILE A 1 112 ? -6.806 3.928 -4.804 1.00 92.31 112 ILE A N 1
ATOM 836 C CA . ILE A 1 112 ? -6.704 5.320 -4.358 1.00 92.31 112 ILE A CA 1
ATOM 837 C C . ILE A 1 112 ? -6.604 5.406 -2.832 1.00 92.31 112 ILE A C 1
ATOM 839 O O . ILE A 1 112 ? -7.213 4.612 -2.116 1.00 92.31 112 ILE A O 1
ATOM 843 N N . ASN A 1 113 ? -5.876 6.402 -2.334 1.00 94.44 113 ASN A N 1
ATOM 844 C CA . ASN A 1 113 ? -5.802 6.679 -0.904 1.00 94.44 113 ASN A CA 1
ATOM 845 C C . ASN A 1 113 ? -7.154 7.177 -0.386 1.00 94.44 113 ASN A C 1
ATOM 847 O O . ASN A 1 113 ? -7.806 8.016 -1.015 1.00 94.44 113 ASN A O 1
ATOM 851 N N . TYR A 1 114 ? -7.563 6.689 0.781 1.00 95.69 114 TYR A N 1
ATOM 852 C CA . TYR A 1 114 ? -8.811 7.095 1.421 1.00 95.69 114 TYR A CA 1
ATOM 853 C C . TYR A 1 114 ? -8.726 6.990 2.941 1.00 95.69 114 TYR A C 1
ATOM 855 O O . TYR A 1 114 ? -7.814 6.379 3.497 1.00 95.69 114 TYR A O 1
ATOM 863 N N . ALA A 1 115 ? -9.728 7.570 3.599 1.00 96.50 115 ALA A N 1
ATOM 864 C CA . ALA A 1 115 ? -10.024 7.353 5.003 1.00 96.50 115 ALA A CA 1
ATOM 865 C C . ALA A 1 115 ? -11.526 7.084 5.159 1.00 96.50 115 ALA A C 1
ATOM 867 O O . ALA A 1 115 ? -12.346 7.821 4.607 1.00 96.50 115 ALA A O 1
ATOM 868 N N . LEU A 1 116 ? -11.880 6.041 5.904 1.00 96.81 116 LEU A N 1
ATOM 869 C CA . LEU A 1 116 ? -13.255 5.675 6.237 1.00 96.81 116 LEU A CA 1
ATOM 870 C C . LEU A 1 116 ? -13.410 5.672 7.756 1.00 96.81 116 LEU A C 1
ATOM 872 O O . LEU A 1 116 ? -12.568 5.113 8.452 1.00 96.81 116 LEU A O 1
ATOM 876 N N . LEU A 1 117 ? -14.474 6.291 8.262 1.00 97.88 117 LEU A N 1
ATOM 877 C CA . LEU A 1 117 ? -14.838 6.230 9.677 1.00 97.88 117 LEU A CA 1
ATOM 878 C C . LEU A 1 117 ? -15.788 5.053 9.890 1.00 97.88 117 LEU A C 1
ATOM 880 O O . LEU A 1 117 ? -16.794 4.951 9.181 1.00 97.88 117 LEU A O 1
ATOM 884 N N . SER A 1 118 ? -15.482 4.180 10.849 1.00 95.75 118 SER A N 1
ATOM 885 C CA . SER A 1 118 ? -16.415 3.142 11.274 1.00 95.75 118 SER A CA 1
ATOM 886 C C . SER A 1 118 ? -17.627 3.765 11.972 1.00 95.75 118 SER A C 1
ATOM 888 O O . SER A 1 118 ? -17.561 4.852 12.543 1.00 95.75 118 SER A O 1
ATOM 890 N N . VAL A 1 119 ? -18.769 3.084 11.896 1.00 91.25 119 VAL A N 1
ATOM 891 C CA . VAL A 1 119 ? -19.998 3.552 12.557 1.00 91.25 119 VAL A CA 1
ATOM 892 C C . VAL A 1 119 ? -19.929 3.301 14.067 1.00 91.25 119 VAL A C 1
ATOM 894 O O . VAL A 1 119 ? -20.459 4.090 14.844 1.00 91.25 119 VAL A O 1
ATOM 897 N N . GLU A 1 120 ? -19.247 2.226 14.464 1.00 83.06 120 GLU A N 1
ATOM 898 C CA . GLU A 1 120 ? -19.076 1.755 15.841 1.00 83.06 120 GLU A CA 1
ATOM 899 C C . GLU A 1 120 ? -17.628 1.270 16.044 1.00 83.06 120 GLU A C 1
ATOM 901 O O . GLU A 1 120 ? -16.888 1.118 15.061 1.00 83.06 120 GLU A O 1
ATOM 906 N N . GLY A 1 121 ? -17.229 1.115 17.309 1.00 70.81 121 GLY A N 1
ATOM 907 C CA . GLY A 1 121 ? -15.974 0.471 17.716 1.00 70.81 121 GLY A CA 1
ATOM 908 C C . GLY A 1 121 ? -16.072 -1.043 17.623 1.00 70.81 121 GLY A C 1
ATOM 909 O O . GLY A 1 121 ? -17.175 -1.563 17.908 1.00 70.81 121 GLY A O 1
#

pLDDT: mean 94.2, std 3.79, range [70.81, 98.25]

Secondary structure (DSSP, 8-state):
-EE-PEEETTEEE--TTTTEEEEETTT-PBPPEEEEEEEETTEEEEEESS--SS-EEEEES-GGGTT--SEE-S---EEEEEB---TTSS--GGG--TTTBTSEEE-PPBPPPEEEE-S--